Protein AF-A0A7L3M003-F1 (afdb_monomer_lite)

Sequence (106 aa):
LLDVTQWNTTLLGYYSCFSKRKVVATKLVVYELESPVLEMVPPLAVGESHQLRCHLANVAPVRNLTLTFLRGEEILSTQNFHGKDQDEPTEVVATHQLKAELGDDG

InterPro domains:
  IPR003987 Intercellular adhesion molecule/vascular cell adhesion molecule, N-terminal [PR01472] (46-61)
  IPR003987 Intercellular adhesion molecule/vascular cell adhesion molecule, N-terminal [PR01472] (61-79)
  IPR013783 Immunoglobulin-like fold [G3DSA:2.60.40.10] (34-106)
  IPR036179 Immunoglobulin-like domain superfamily [SSF48726] (33-91)
  IPR047012 Intercellular adhesion molecule/vascular cell adhesion molecule [PTHR13771] (2-106)

Radius of gyration: 21.41 Å; chains: 1; bounding box: 46×24×68 Å

pLDDT: mean 92.19, std 7.62, range [47.12, 97.75]

Foldseek 3Di:
DDPDPFQKDKDWDWDDDPNDIDIDIDIDHDFDKDDKDKDDDDDDDQQDKDKIKIKIWFGAPQQQDKDFDDDVPHTQDIDGRNVDPRGGIDMDIDIDIDGDHPPGDD

Organism: NCBI:txid2529409

Structure (mmCIF, N/CA/C/O backbone):
data_AF-A0A7L3M003-F1
#
_entry.id   AF-A0A7L3M003-F1
#
loop_
_atom_site.group_PDB
_atom_site.id
_atom_site.type_symbol
_atom_site.label_atom_id
_atom_site.label_alt_id
_atom_site.label_comp_id
_atom_site.label_asym_id
_atom_site.label_entity_id
_atom_site.label_seq_id
_atom_site.pdbx_PDB_ins_code
_atom_site.Cartn_x
_atom_site.Cartn_y
_atom_site.Cartn_z
_atom_site.occupancy
_atom_site.B_iso_or_equiv
_atom_site.auth_seq_id
_atom_site.auth_comp_id
_atom_site.auth_asym_id
_atom_site.auth_atom_id
_atom_site.pdbx_PDB_model_num
ATOM 1 N N . LEU A 1 1 ? 4.541 -17.000 -24.625 1.00 47.12 1 LEU A N 1
ATOM 2 C CA . LEU A 1 1 ? 4.466 -16.027 -23.515 1.00 47.12 1 LEU A CA 1
ATOM 3 C C . LEU A 1 1 ? 5.908 -15.681 -23.142 1.00 47.12 1 LEU A C 1
ATOM 5 O O . LEU A 1 1 ? 6.752 -16.550 -23.321 1.00 47.12 1 LEU A O 1
ATOM 9 N N . LEU A 1 2 ? 6.224 -14.442 -22.760 1.00 63.06 2 LEU A N 1
ATOM 10 C CA . LEU A 1 2 ? 7.566 -14.091 -22.279 1.00 63.06 2 LEU A CA 1
ATOM 11 C C . LEU A 1 2 ? 7.648 -14.532 -20.812 1.00 63.06 2 LEU A C 1
ATOM 13 O O . LEU A 1 2 ? 6.864 -14.033 -20.010 1.00 63.06 2 LEU A O 1
ATOM 17 N N . ASP A 1 3 ? 8.546 -15.456 -20.477 1.00 70.12 3 ASP A N 1
ATOM 18 C CA . ASP A 1 3 ? 8.769 -15.861 -19.086 1.00 70.12 3 ASP A CA 1
ATOM 19 C C . ASP A 1 3 ? 9.548 -14.748 -18.372 1.00 70.12 3 ASP A C 1
ATOM 21 O O . ASP A 1 3 ? 10.761 -14.600 -18.538 1.00 70.12 3 ASP A O 1
ATOM 25 N N . VAL A 1 4 ? 8.828 -13.901 -17.634 1.00 76.25 4 VAL A N 1
ATOM 26 C CA . VAL A 1 4 ? 9.404 -12.772 -16.894 1.00 76.25 4 VAL A CA 1
ATOM 27 C C . VAL A 1 4 ? 9.810 -13.252 -15.505 1.00 76.25 4 VAL A C 1
ATOM 29 O O . VAL A 1 4 ? 8.960 -13.562 -14.680 1.00 76.25 4 VAL A O 1
ATOM 32 N N . THR A 1 5 ? 11.116 -13.308 -15.249 1.00 81.00 5 THR A N 1
ATOM 33 C CA . THR A 1 5 ? 11.689 -13.778 -13.973 1.00 81.00 5 THR A CA 1
ATOM 34 C C . THR A 1 5 ? 12.183 -12.649 -13.066 1.00 81.00 5 THR A C 1
ATOM 36 O O . THR A 1 5 ? 12.598 -12.905 -11.940 1.00 81.00 5 THR A O 1
ATOM 39 N N . GLN A 1 6 ? 12.167 -11.401 -13.546 1.00 86.00 6 GLN A N 1
ATOM 40 C CA . GLN A 1 6 ? 12.626 -10.216 -12.815 1.00 86.00 6 GLN A CA 1
ATOM 41 C C . GLN A 1 6 ? 11.464 -9.248 -12.582 1.00 86.00 6 GLN A C 1
ATOM 43 O O . GLN A 1 6 ? 10.745 -8.908 -13.521 1.00 86.00 6 GLN A O 1
ATOM 48 N N . TRP A 1 7 ? 11.335 -8.744 -11.355 1.00 87.88 7 TRP A N 1
ATOM 49 C CA . TRP A 1 7 ? 10.256 -7.837 -10.941 1.00 87.88 7 TRP A CA 1
ATOM 50 C C . TRP A 1 7 ? 10.362 -6.429 -11.527 1.00 87.88 7 TRP A C 1
ATOM 52 O O . TRP A 1 7 ? 9.363 -5.752 -11.770 1.00 87.88 7 TRP A O 1
ATOM 62 N N . ASN A 1 8 ? 11.588 -5.993 -11.795 1.00 89.88 8 ASN A N 1
ATOM 63 C CA . ASN A 1 8 ? 11.881 -4.721 -12.426 1.00 89.88 8 ASN A CA 1
ATOM 64 C C . ASN A 1 8 ? 13.097 -4.897 -13.334 1.00 89.88 8 ASN A C 1
ATOM 66 O O . ASN A 1 8 ? 14.194 -5.208 -12.872 1.00 89.88 8 ASN A O 1
ATOM 70 N N . THR A 1 9 ? 12.900 -4.708 -14.635 1.00 91.00 9 THR A N 1
ATOM 71 C CA . THR A 1 9 ? 13.966 -4.852 -15.623 1.00 91.00 9 THR A CA 1
ATOM 72 C C . THR A 1 9 ? 13.842 -3.818 -16.734 1.00 91.00 9 THR A C 1
ATOM 74 O O . THR A 1 9 ? 12.776 -3.252 -16.985 1.00 91.00 9 THR A O 1
ATOM 77 N N . THR A 1 10 ? 14.953 -3.547 -17.414 1.00 92.12 10 THR A N 1
ATOM 78 C CA . THR A 1 10 ? 14.977 -2.664 -18.584 1.00 92.12 10 THR A CA 1
ATOM 79 C C . THR A 1 10 ? 15.188 -3.504 -19.831 1.00 92.12 10 THR A C 1
ATOM 81 O O . THR A 1 10 ? 16.254 -4.085 -20.029 1.00 92.12 10 THR A O 1
ATOM 84 N N . LEU A 1 11 ? 14.178 -3.548 -20.696 1.00 91.44 11 LEU A N 1
ATOM 85 C CA . LEU A 1 11 ? 14.270 -4.208 -21.989 1.00 91.44 11 LEU A CA 1
ATOM 86 C C . LEU A 1 11 ? 14.935 -3.271 -22.995 1.00 91.44 11 LEU A C 1
ATOM 88 O O . LEU A 1 11 ? 14.553 -2.107 -23.137 1.00 91.44 11 LEU A O 1
ATOM 92 N N . LEU A 1 12 ? 15.917 -3.801 -23.719 1.00 93.25 12 LEU A N 1
ATOM 9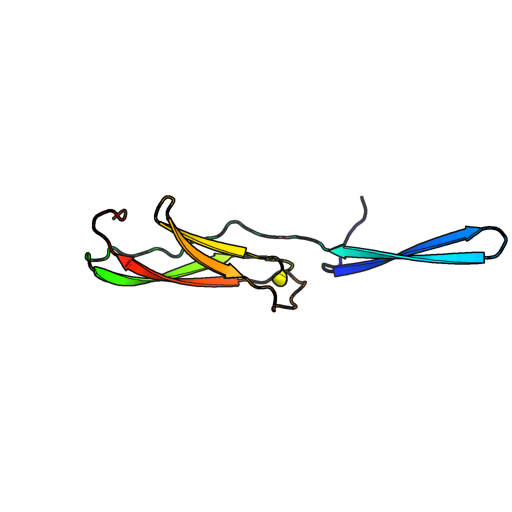3 C CA . LEU A 1 12 ? 16.634 -3.080 -24.763 1.00 93.25 12 LEU A CA 1
ATOM 94 C C . LEU A 1 12 ? 16.185 -3.573 -26.137 1.00 93.25 12 LEU A C 1
ATOM 96 O O . LEU A 1 12 ? 16.544 -4.664 -26.575 1.00 93.25 12 LEU A O 1
ATOM 100 N N . GLY A 1 13 ? 15.418 -2.740 -26.832 1.00 92.56 13 GLY A N 1
ATOM 101 C CA . GLY A 1 13 ? 15.132 -2.903 -28.250 1.00 92.56 13 GLY A CA 1
ATOM 102 C C . GLY A 1 13 ? 16.214 -2.236 -29.091 1.00 92.56 13 GLY A C 1
ATOM 103 O O . GLY A 1 13 ? 16.773 -1.207 -28.712 1.00 92.56 13 GLY A O 1
ATOM 104 N N . TYR A 1 14 ? 16.513 -2.787 -30.261 1.00 94.50 14 TYR A N 1
ATOM 105 C CA . TYR A 1 14 ? 17.387 -2.121 -31.220 1.00 94.50 14 TYR A CA 1
ATOM 106 C C . TYR A 1 14 ? 16.844 -2.258 -32.636 1.00 94.50 14 TYR A C 1
ATOM 108 O O . TYR A 1 14 ? 16.222 -3.257 -32.982 1.00 94.50 14 TYR A O 1
ATOM 116 N N . TYR A 1 15 ? 17.109 -1.252 -33.461 1.00 93.81 15 TYR A N 1
ATOM 117 C CA . TYR A 1 15 ? 16.821 -1.286 -34.889 1.00 93.81 15 TYR A CA 1
ATOM 118 C C . TYR A 1 15 ? 17.960 -0.636 -35.671 1.00 93.81 15 TYR A C 1
ATOM 120 O O . TYR A 1 15 ? 18.708 0.195 -35.143 1.00 93.81 15 TYR A O 1
ATOM 128 N N . SER A 1 16 ? 18.099 -1.037 -36.931 1.00 95.81 16 SER A N 1
ATOM 129 C CA . SER A 1 16 ? 19.161 -0.569 -37.819 1.00 95.81 16 SER A CA 1
ATOM 130 C C . SER A 1 16 ? 18.558 -0.037 -39.113 1.00 95.81 16 SER A C 1
ATOM 132 O O . SER A 1 16 ? 17.864 -0.769 -39.812 1.00 95.81 16 SER A O 1
ATOM 134 N N . CYS A 1 17 ? 18.868 1.215 -39.452 1.00 92.56 17 CYS A N 1
ATOM 135 C CA . CYS A 1 17 ? 18.471 1.854 -40.709 1.00 92.56 17 CYS A CA 1
ATOM 136 C C . CYS A 1 17 ? 19.700 2.504 -41.350 1.00 92.56 17 CYS A C 1
ATOM 138 O O . CYS A 1 17 ? 20.367 3.306 -40.698 1.00 92.56 17 CYS A O 1
ATOM 140 N N . PHE A 1 18 ? 20.006 2.184 -42.612 1.00 93.25 18 PHE A N 1
ATOM 141 C CA . PHE A 1 18 ? 21.139 2.767 -43.357 1.00 93.25 18 PHE A CA 1
ATOM 142 C C . PHE A 1 18 ? 22.461 2.769 -42.563 1.00 93.25 18 PHE A C 1
ATOM 144 O O . PHE A 1 18 ? 23.108 3.803 -42.406 1.00 93.25 18 PHE A O 1
ATOM 151 N N . SER A 1 19 ? 22.820 1.620 -41.984 1.00 89.75 19 SER A N 1
ATOM 152 C CA . SER A 1 19 ? 24.026 1.444 -41.153 1.00 89.75 19 SER A CA 1
ATOM 153 C C . SER A 1 19 ? 24.074 2.277 -39.861 1.00 89.75 19 SER A C 1
ATOM 155 O O . SER A 1 19 ? 25.081 2.261 -39.156 1.00 89.75 19 SER A O 1
ATOM 157 N N . LYS A 1 20 ? 22.985 2.962 -39.489 1.00 94.25 20 LYS A N 1
ATOM 158 C CA . LYS A 1 20 ? 22.814 3.595 -38.177 1.00 94.25 20 LYS A CA 1
ATOM 159 C C . LYS A 1 20 ? 22.007 2.670 -37.278 1.00 94.25 20 LYS A C 1
ATOM 161 O O . LYS A 1 20 ? 20.840 2.393 -37.554 1.00 94.25 20 LYS A O 1
ATOM 166 N N . ARG A 1 21 ? 22.619 2.223 -36.182 1.00 93.75 21 ARG A N 1
ATOM 167 C CA . ARG A 1 21 ? 21.932 1.483 -35.119 1.00 93.75 21 ARG A CA 1
ATOM 168 C C . ARG A 1 21 ? 21.340 2.461 -34.110 1.00 93.75 21 ARG A C 1
ATOM 170 O O . ARG A 1 21 ? 22.007 3.403 -33.682 1.00 93.75 21 ARG A O 1
ATOM 177 N N . LYS A 1 22 ? 20.100 2.220 -33.705 1.00 95.62 22 LYS A N 1
ATOM 178 C CA . LYS A 1 22 ? 19.440 2.905 -32.594 1.00 95.62 22 LYS A CA 1
ATOM 179 C C . LYS A 1 22 ? 19.028 1.876 -31.556 1.00 95.62 22 LYS A C 1
ATOM 181 O O . LYS A 1 22 ? 18.606 0.776 -31.901 1.00 95.62 22 LYS A O 1
ATOM 186 N N . VAL A 1 23 ? 19.192 2.246 -30.293 1.00 94.81 23 VAL A N 1
ATOM 187 C CA . VAL A 1 23 ? 18.770 1.456 -29.138 1.00 94.81 23 VAL A CA 1
ATOM 188 C C . VAL A 1 23 ? 17.659 2.232 -28.449 1.00 94.81 23 VAL A C 1
ATOM 190 O O . VAL A 1 23 ? 17.763 3.447 -28.289 1.00 94.81 23 VAL A O 1
ATOM 193 N N . VAL A 1 24 ? 16.595 1.532 -28.084 1.00 94.56 24 VAL A N 1
ATOM 194 C CA . VAL A 1 24 ? 15.456 2.056 -27.336 1.00 94.56 24 VAL A CA 1
ATOM 195 C C . VAL A 1 24 ? 15.343 1.223 -26.070 1.00 94.56 24 VAL A C 1
ATOM 197 O O . VAL A 1 24 ? 15.344 -0.004 -26.132 1.00 94.56 24 VAL A O 1
ATOM 200 N N . ALA A 1 25 ? 15.273 1.890 -24.927 1.00 94.38 25 ALA A N 1
ATOM 201 C CA . ALA A 1 25 ? 15.055 1.245 -23.644 1.00 94.38 25 ALA A CA 1
ATOM 202 C C . ALA A 1 25 ? 13.585 1.393 -23.242 1.00 94.38 25 ALA A C 1
ATOM 204 O O . ALA A 1 25 ? 12.993 2.453 -23.443 1.00 94.38 25 ALA A O 1
ATOM 205 N N . THR A 1 26 ? 13.012 0.347 -22.658 1.00 93.62 26 THR A N 1
ATOM 206 C CA . THR A 1 26 ? 11.701 0.400 -22.008 1.00 93.62 26 THR A CA 1
ATOM 207 C C . THR A 1 26 ? 11.760 -0.328 -20.672 1.00 93.62 26 THR A C 1
ATOM 209 O O . THR A 1 26 ? 12.474 -1.322 -20.535 1.00 93.62 26 THR A O 1
ATOM 212 N N . LYS A 1 27 ? 11.039 0.178 -19.671 1.00 91.94 27 LYS A N 1
ATOM 213 C CA . LYS A 1 27 ? 11.009 -0.409 -18.330 1.00 91.94 27 LYS A CA 1
ATOM 214 C C . LYS A 1 27 ? 9.842 -1.385 -18.238 1.00 91.94 27 LYS A C 1
ATOM 216 O O . LYS A 1 27 ? 8.706 -1.011 -18.519 1.00 91.94 27 LYS A O 1
ATOM 221 N N . LEU A 1 28 ? 10.128 -2.615 -17.834 1.00 91.81 28 LEU A N 1
ATOM 222 C CA . LEU A 1 28 ? 9.131 -3.626 -17.515 1.00 91.81 28 LEU A CA 1
ATOM 223 C C . LEU A 1 28 ? 9.074 -3.770 -15.993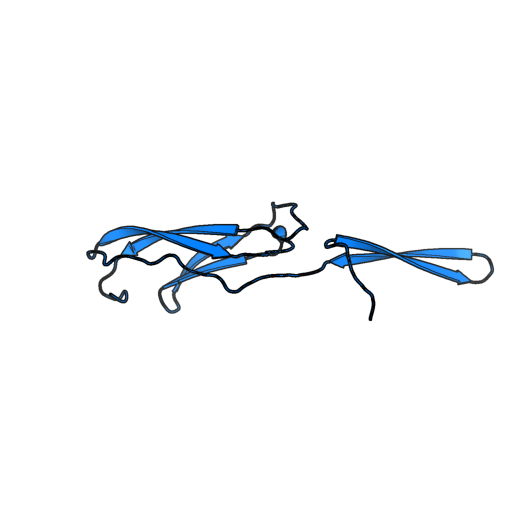 1.00 91.81 28 LEU A C 1
ATOM 225 O O . LEU A 1 28 ? 10.093 -4.040 -15.359 1.00 91.81 28 LEU A O 1
ATOM 229 N N . VAL A 1 29 ? 7.889 -3.565 -15.423 1.00 91.69 29 VAL A N 1
ATOM 230 C CA . VAL A 1 29 ? 7.629 -3.696 -13.986 1.00 91.69 29 VAL A CA 1
ATOM 231 C C . VAL A 1 29 ? 6.495 -4.691 -13.806 1.00 91.69 29 VAL A C 1
ATOM 233 O O . VAL A 1 29 ? 5.438 -4.531 -14.419 1.00 91.69 29 VAL A O 1
ATOM 236 N N . VAL A 1 30 ? 6.732 -5.714 -12.994 1.00 91.94 30 VAL A N 1
ATOM 237 C CA . VAL A 1 30 ? 5.744 -6.736 -12.647 1.00 91.94 30 VAL A CA 1
ATOM 238 C C . VAL A 1 30 ? 5.031 -6.307 -11.372 1.00 91.94 30 VAL A C 1
ATOM 240 O O . VAL A 1 30 ? 5.664 -5.774 -10.463 1.00 91.94 30 VAL A O 1
ATOM 243 N N . TYR A 1 31 ? 3.718 -6.520 -11.335 1.00 92.69 31 TYR A N 1
ATOM 244 C CA . TYR A 1 31 ? 2.894 -6.224 -10.173 1.00 92.69 31 TYR A CA 1
ATOM 245 C C . TYR A 1 31 ? 2.352 -7.511 -9.575 1.00 92.69 31 TYR A C 1
ATOM 247 O O . TYR A 1 31 ? 1.848 -8.365 -10.304 1.00 92.69 31 TYR A O 1
ATOM 255 N N . GLU A 1 32 ? 2.417 -7.597 -8.256 1.00 92.56 32 GLU A N 1
ATOM 256 C CA . GLU A 1 32 ? 1.810 -8.658 -7.464 1.00 92.56 32 GLU A CA 1
ATOM 257 C C . GLU A 1 32 ? 1.254 -8.048 -6.175 1.00 92.56 32 GLU A C 1
ATOM 259 O O . GLU A 1 32 ? 1.821 -7.092 -5.637 1.00 92.56 32 GLU A O 1
ATOM 264 N N . LEU A 1 33 ? 0.084 -8.527 -5.754 1.00 93.88 33 LEU A N 1
ATOM 265 C CA . LEU A 1 33 ? -0.602 -8.070 -4.550 1.00 93.88 33 LEU A CA 1
ATOM 266 C C . LEU A 1 33 ? -1.697 -9.068 -4.169 1.00 93.88 33 LEU A C 1
ATOM 268 O O . LEU A 1 33 ? -2.571 -9.368 -4.986 1.00 93.88 33 LEU A O 1
ATOM 272 N N . GLU A 1 34 ? -1.697 -9.515 -2.917 1.00 94.69 34 GLU A N 1
ATOM 273 C CA . GLU A 1 34 ? -2.816 -10.258 -2.335 1.00 94.69 34 GLU A CA 1
ATOM 274 C C . GLU A 1 34 ? -3.841 -9.332 -1.665 1.00 94.69 34 GLU A C 1
ATOM 276 O O . GLU A 1 34 ? -3.588 -8.152 -1.408 1.00 94.69 34 GLU A O 1
ATOM 281 N N . SER A 1 35 ? -5.037 -9.863 -1.390 1.00 95.00 35 SER A N 1
ATOM 282 C CA . SER A 1 35 ? -6.084 -9.102 -0.708 1.00 95.00 35 SER A CA 1
ATOM 283 C C . SER A 1 35 ? -5.634 -8.663 0.694 1.00 95.00 35 SER A C 1
ATOM 285 O O . SER A 1 35 ? -5.056 -9.468 1.423 1.00 95.00 35 SER A O 1
ATOM 287 N N . PRO A 1 36 ? -5.924 -7.413 1.099 1.00 96.19 36 PRO A N 1
ATOM 288 C CA . PRO A 1 36 ? -5.587 -6.929 2.430 1.00 96.19 36 PRO A CA 1
ATOM 289 C C . PRO A 1 36 ? -6.387 -7.666 3.506 1.00 96.19 36 PRO A C 1
ATOM 291 O O . PRO A 1 36 ? -7.597 -7.858 3.369 1.00 96.19 36 PRO A O 1
ATOM 294 N N . VAL A 1 37 ? -5.719 -8.030 4.598 1.00 97.00 37 VAL A N 1
ATOM 295 C CA . VAL A 1 37 ? -6.321 -8.708 5.749 1.00 97.00 37 VAL A CA 1
ATOM 296 C C . VAL A 1 37 ? -6.217 -7.807 6.972 1.00 97.00 37 VAL A C 1
ATOM 298 O O . VAL A 1 37 ? -5.123 -7.524 7.461 1.00 97.00 37 VAL A O 1
ATOM 301 N N . LEU A 1 38 ? -7.362 -7.355 7.479 1.00 96.06 38 LEU A N 1
ATOM 302 C CA . LEU A 1 38 ? -7.432 -6.627 8.743 1.00 96.06 38 LEU A CA 1
ATOM 303 C C . LEU A 1 38 ? -7.325 -7.624 9.907 1.00 96.06 38 LEU A C 1
ATOM 305 O O . LEU A 1 38 ? -8.041 -8.626 9.928 1.00 96.06 38 LEU A O 1
ATOM 309 N N . GLU A 1 39 ? -6.440 -7.358 10.870 1.00 96.56 39 GLU A N 1
ATOM 310 C CA . GLU A 1 39 ? -6.408 -8.112 12.125 1.00 96.56 39 GLU A CA 1
ATOM 311 C C . GLU A 1 39 ? -7.761 -8.019 12.841 1.00 96.56 39 GLU A C 1
ATOM 313 O O . GLU A 1 39 ? -8.462 -7.008 12.764 1.00 96.56 39 GLU A O 1
ATOM 318 N N . MET A 1 40 ? -8.121 -9.084 13.561 1.00 93.94 40 MET A N 1
ATOM 319 C CA . MET A 1 40 ? -9.363 -9.129 14.327 1.00 93.94 40 MET A CA 1
ATOM 320 C C . MET A 1 40 ? -9.390 -8.001 15.364 1.00 93.94 40 MET A C 1
ATOM 322 O O . MET A 1 40 ? -8.531 -7.936 16.245 1.00 93.94 40 MET A O 1
ATOM 326 N N . VAL A 1 41 ? -10.415 -7.156 15.282 1.00 92.38 41 VAL A N 1
ATOM 327 C CA . VAL A 1 41 ? -10.662 -6.084 16.247 1.00 92.38 41 VAL A CA 1
ATOM 328 C C . VAL A 1 41 ? -11.515 -6.653 17.388 1.00 92.38 41 VAL A C 1
ATOM 330 O O . VAL A 1 41 ? -12.568 -7.233 17.117 1.00 92.38 41 VAL A O 1
ATOM 333 N N . PRO A 1 42 ? -11.075 -6.566 18.656 1.00 91.62 42 PRO A N 1
ATOM 334 C CA . PRO A 1 42 ? -11.893 -6.989 19.788 1.00 91.62 42 PRO A CA 1
ATOM 335 C C . PRO A 1 42 ? -13.080 -6.031 19.990 1.00 91.62 42 PRO A C 1
ATOM 337 O O . PRO A 1 42 ? -13.034 -4.908 19.496 1.00 91.62 42 PRO A O 1
ATOM 340 N N . PRO A 1 43 ? -14.114 -6.410 20.762 1.00 92.25 43 PRO A N 1
ATOM 341 C CA . PRO A 1 43 ? -15.148 -5.464 21.175 1.00 92.25 43 PRO A CA 1
ATOM 342 C C . PRO A 1 43 ? -14.535 -4.277 21.932 1.00 92.25 43 PRO A C 1
ATOM 344 O O . PRO A 1 43 ? -13.758 -4.482 22.867 1.00 92.25 43 PRO A O 1
ATOM 347 N N . LEU A 1 44 ? -14.896 -3.053 21.542 1.00 93.56 44 LEU A N 1
ATOM 348 C CA . LEU A 1 44 ? -14.380 -1.808 22.123 1.00 93.56 44 LEU A CA 1
ATOM 349 C C . LEU A 1 44 ? -15.511 -1.008 22.767 1.00 93.56 44 LEU A C 1
ATOM 351 O O . LEU A 1 44 ? -16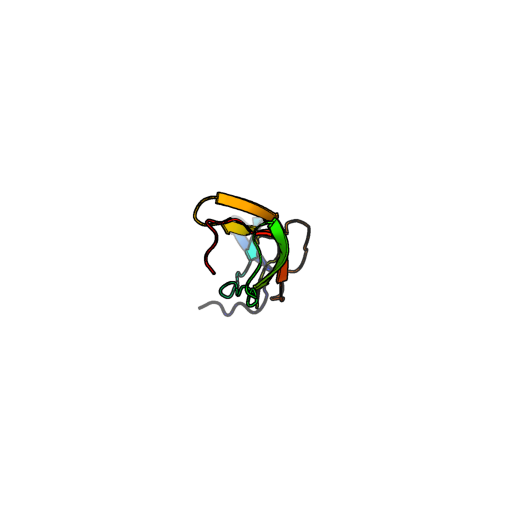.617 -0.927 22.230 1.00 93.56 44 LEU A O 1
ATOM 355 N N . ALA A 1 45 ? -15.235 -0.376 23.907 1.00 94.75 45 ALA A N 1
ATOM 356 C CA . ALA A 1 45 ? -16.172 0.586 24.475 1.00 94.75 45 ALA A CA 1
ATOM 357 C C . ALA A 1 45 ? -16.154 1.896 23.671 1.00 94.75 45 ALA A C 1
ATOM 359 O O . ALA A 1 45 ? -15.112 2.328 23.180 1.00 94.75 45 ALA A O 1
ATOM 360 N N . VAL A 1 46 ? -17.295 2.586 23.584 1.00 95.50 46 VAL A N 1
ATOM 361 C CA . VAL A 1 46 ? -17.362 3.900 22.923 1.00 95.50 46 VAL A CA 1
ATOM 362 C C . VAL A 1 46 ? -16.348 4.860 23.554 1.00 95.50 46 VAL A C 1
ATOM 364 O O . VAL A 1 46 ? -16.332 5.071 24.767 1.00 95.50 46 VAL A O 1
ATOM 367 N N . GLY A 1 47 ? -15.516 5.469 22.712 1.00 95.56 47 GLY A N 1
ATOM 368 C CA . GLY A 1 47 ? -14.447 6.377 23.106 1.00 95.56 47 GLY A CA 1
ATOM 369 C C . GLY A 1 47 ? -13.097 5.713 23.393 1.00 95.56 47 GLY A C 1
ATOM 370 O O . GLY A 1 47 ? -12.120 6.446 23.562 1.00 95.56 47 GLY A O 1
ATOM 371 N N . GLU A 1 48 ? -13.023 4.380 23.416 1.00 96.25 48 GLU A N 1
ATOM 372 C CA . GLU A 1 48 ? -11.774 3.624 23.518 1.00 96.25 48 GLU A CA 1
ATOM 373 C C . GLU A 1 48 ? -10.962 3.725 22.219 1.00 96.25 48 GLU A C 1
ATOM 375 O O . GLU A 1 48 ? -11.522 3.751 21.121 1.00 96.25 48 GLU A O 1
ATOM 380 N N . SER A 1 49 ? -9.634 3.800 22.340 1.00 95.75 49 SER A N 1
ATOM 381 C CA . SER A 1 49 ? -8.729 3.830 21.188 1.00 95.75 49 SER A CA 1
ATOM 382 C C . SER A 1 49 ? -8.106 2.461 20.944 1.00 95.75 49 SER A C 1
ATOM 384 O O . SER A 1 49 ? -7.607 1.830 21.875 1.00 95.75 49 SER A O 1
ATOM 386 N N . HIS A 1 50 ? -8.049 2.046 19.682 1.00 95.50 50 HIS A N 1
ATOM 387 C CA . HIS A 1 50 ? -7.455 0.786 19.256 1.00 95.50 50 HIS A CA 1
ATOM 388 C C . HIS A 1 50 ? -6.620 0.958 17.984 1.00 95.50 50 HIS A C 1
ATOM 390 O O . HIS A 1 50 ? -7.000 1.678 17.060 1.00 95.50 50 HIS A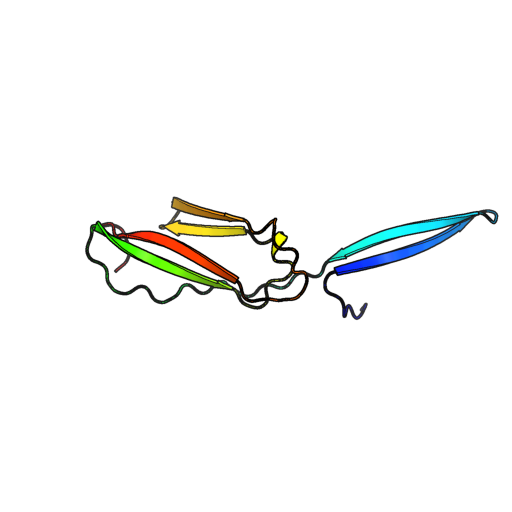 O 1
ATOM 396 N N . GLN A 1 51 ? -5.485 0.260 17.914 1.00 97.19 51 GLN A N 1
ATOM 397 C CA . GLN A 1 51 ? -4.628 0.277 16.734 1.00 97.19 51 GLN A CA 1
ATOM 398 C C . GLN A 1 51 ? -5.069 -0.807 15.751 1.00 97.19 51 GLN A C 1
ATOM 400 O O . GLN A 1 51 ? -4.753 -1.978 15.936 1.00 97.19 51 GLN A O 1
ATOM 405 N N . LEU A 1 52 ? -5.713 -0.401 14.662 1.00 96.81 52 LEU A N 1
ATOM 406 C CA . LEU A 1 52 ? -5.955 -1.269 13.516 1.00 96.81 52 LEU A CA 1
ATOM 407 C C . LEU A 1 52 ? -4.628 -1.670 12.870 1.00 96.81 52 LEU A C 1
ATOM 409 O O . LEU A 1 52 ? -3.731 -0.832 12.712 1.00 96.81 52 LEU A O 1
ATOM 413 N N . ARG A 1 53 ? -4.528 -2.931 12.449 1.00 97.69 53 ARG A N 1
ATOM 414 C CA . ARG A 1 53 ? -3.391 -3.480 11.703 1.00 97.69 53 ARG A CA 1
ATOM 415 C C . ARG A 1 53 ? -3.900 -4.219 10.479 1.00 97.69 53 ARG A C 1
ATOM 417 O O . ARG A 1 53 ? -4.725 -5.116 10.599 1.00 97.69 53 ARG A O 1
ATOM 424 N N . CYS A 1 54 ? -3.431 -3.811 9.310 1.00 97.56 54 CYS A N 1
ATOM 425 C CA . CYS A 1 54 ? -3.792 -4.402 8.032 1.00 97.56 54 CYS A CA 1
ATOM 426 C C . CYS A 1 54 ? -2.542 -4.999 7.387 1.00 97.56 54 CYS A C 1
ATOM 428 O O . CYS A 1 54 ? -1.540 -4.296 7.231 1.00 97.56 54 CYS A O 1
ATOM 430 N N . HIS A 1 55 ? -2.616 -6.278 7.036 1.00 97.19 55 HIS A N 1
ATOM 431 C CA . HIS A 1 55 ? -1.539 -7.060 6.438 1.00 97.19 55 HIS A CA 1
ATOM 432 C C . HIS A 1 55 ? -1.784 -7.252 4.948 1.00 97.19 55 HIS A C 1
ATOM 434 O O . HIS A 1 55 ? -2.898 -7.568 4.532 1.00 97.19 55 HIS A O 1
ATOM 440 N N . LEU A 1 56 ? -0.736 -7.081 4.148 1.00 96.19 56 LEU A N 1
ATOM 441 C CA . LEU A 1 56 ? -0.738 -7.334 2.713 1.00 96.19 56 LEU A CA 1
ATOM 442 C C . LEU A 1 56 ? 0.477 -8.184 2.385 1.00 96.19 56 LEU A C 1
ATOM 444 O O . LEU A 1 56 ? 1.611 -7.758 2.608 1.00 96.19 56 LEU A O 1
ATOM 448 N N . ALA A 1 57 ? 0.232 -9.375 1.856 1.00 95.56 57 ALA A N 1
ATOM 449 C CA . ALA A 1 57 ? 1.277 -10.279 1.413 1.00 95.56 57 ALA A CA 1
ATOM 450 C C . ALA A 1 57 ? 1.616 -10.044 -0.067 1.00 95.56 57 ALA A C 1
ATOM 452 O O . ALA A 1 57 ? 0.804 -9.527 -0.841 1.00 95.56 57 ALA A O 1
ATOM 453 N N . ASN A 1 58 ? 2.833 -10.446 -0.439 1.00 94.62 58 ASN A N 1
ATOM 454 C CA . ASN A 1 58 ? 3.328 -10.480 -1.815 1.00 94.62 58 ASN A CA 1
ATOM 455 C C . ASN A 1 58 ? 3.156 -9.161 -2.585 1.00 94.62 58 ASN A C 1
ATOM 457 O O . ASN A 1 58 ? 2.775 -9.157 -3.750 1.00 94.62 58 ASN A O 1
ATOM 461 N N . VAL A 1 59 ? 3.448 -8.027 -1.941 1.00 95.31 59 VAL A N 1
ATOM 462 C CA . VAL A 1 59 ? 3.330 -6.708 -2.571 1.00 95.31 59 VAL A CA 1
ATOM 463 C C . VAL A 1 59 ? 4.568 -6.401 -3.408 1.00 95.31 59 VAL A C 1
ATOM 465 O O . VAL A 1 59 ? 5.659 -6.241 -2.861 1.00 95.31 59 VAL A O 1
ATOM 468 N N . ALA A 1 60 ? 4.384 -6.214 -4.713 1.00 94.50 60 ALA A N 1
ATOM 469 C CA . ALA A 1 60 ? 5.413 -5.738 -5.631 1.00 94.50 60 ALA A CA 1
ATOM 470 C C . ALA A 1 60 ? 4.832 -4.792 -6.702 1.00 94.50 60 ALA A C 1
ATOM 472 O O . ALA A 1 60 ? 3.767 -5.075 -7.251 1.00 94.50 60 ALA A O 1
ATOM 473 N N . PRO A 1 61 ? 5.528 -3.693 -7.057 1.00 95.38 61 PRO A N 1
ATOM 474 C CA . PRO A 1 61 ? 6.540 -3.004 -6.260 1.00 95.38 61 PRO A CA 1
ATOM 475 C C . PRO A 1 61 ? 5.872 -2.182 -5.146 1.00 95.38 61 PRO A C 1
ATOM 477 O O . PRO A 1 61 ? 4.897 -1.463 -5.382 1.00 95.38 61 PRO A O 1
ATOM 480 N N . VAL A 1 62 ? 6.443 -2.195 -3.942 1.00 95.56 62 VAL A N 1
ATOM 481 C CA . VAL A 1 62 ? 5.828 -1.536 -2.772 1.00 95.56 62 VAL A CA 1
ATOM 482 C C . VAL A 1 62 ? 5.645 -0.033 -2.967 1.00 95.56 62 VAL A C 1
ATOM 484 O O . VAL A 1 62 ? 4.643 0.519 -2.526 1.00 95.56 62 VAL A O 1
ATOM 487 N N . ARG A 1 63 ? 6.554 0.648 -3.678 1.00 94.38 63 ARG A N 1
ATOM 488 C CA . ARG A 1 63 ? 6.458 2.102 -3.928 1.00 94.38 63 ARG A CA 1
ATOM 489 C C . ARG A 1 63 ? 5.159 2.566 -4.580 1.00 94.38 63 ARG A C 1
ATOM 491 O O . ARG A 1 63 ? 4.807 3.732 -4.431 1.00 94.38 63 ARG A O 1
ATOM 498 N N . ASN A 1 64 ? 4.458 1.678 -5.279 1.00 94.50 64 ASN A N 1
ATOM 499 C CA . ASN A 1 64 ? 3.212 2.014 -5.960 1.00 94.50 64 ASN A CA 1
ATOM 500 C C . ASN A 1 64 ? 1.970 1.636 -5.138 1.00 94.50 64 ASN A C 1
ATOM 502 O O . ASN A 1 64 ? 0.852 1.892 -5.581 1.00 94.50 64 ASN A O 1
ATOM 506 N N . LEU A 1 65 ? 2.146 1.050 -3.949 1.00 95.69 65 LEU A N 1
ATOM 507 C CA . LEU A 1 65 ? 1.048 0.730 -3.049 1.00 95.69 65 LEU A CA 1
ATOM 508 C C . LEU A 1 65 ? 0.478 2.013 -2.431 1.00 95.69 65 LEU A C 1
ATOM 510 O O . LEU A 1 65 ? 1.208 2.897 -1.969 1.00 95.69 65 LEU A O 1
ATOM 514 N N . THR A 1 66 ? -0.849 2.077 -2.384 1.00 95.62 66 THR A N 1
ATOM 515 C CA . THR A 1 66 ? -1.611 3.018 -1.563 1.00 95.62 66 THR A CA 1
ATOM 516 C C . THR A 1 66 ? -2.627 2.216 -0.766 1.00 95.62 66 THR A C 1
ATOM 518 O O . THR A 1 66 ? -3.314 1.369 -1.332 1.00 95.62 66 THR A O 1
ATOM 521 N N . LEU A 1 67 ? -2.711 2.471 0.537 1.00 96.69 67 LEU A N 1
ATOM 522 C CA . LEU A 1 67 ? -3.652 1.802 1.428 1.00 96.69 67 LEU A CA 1
ATOM 523 C C . LEU A 1 67 ? -4.516 2.830 2.138 1.00 96.69 67 LEU A C 1
ATOM 525 O O . LEU A 1 67 ? -3.999 3.802 2.684 1.00 96.69 67 LEU A O 1
ATOM 529 N N . THR A 1 68 ? -5.820 2.585 2.169 1.00 97.25 68 THR A N 1
ATOM 530 C CA . THR A 1 68 ? -6.782 3.472 2.816 1.00 97.25 68 THR A CA 1
ATOM 531 C C . THR A 1 68 ? -7.540 2.716 3.898 1.00 97.25 68 THR A C 1
ATOM 533 O O . THR A 1 68 ? -8.123 1.668 3.635 1.00 97.25 68 THR A O 1
ATOM 536 N N . PHE A 1 69 ? -7.528 3.257 5.116 1.00 97.25 69 PHE A N 1
ATOM 537 C CA . PHE A 1 69 ? -8.416 2.827 6.192 1.00 97.25 69 PHE A CA 1
ATOM 538 C C . PHE A 1 69 ? -9.736 3.582 6.072 1.00 97.25 69 PHE A C 1
ATOM 540 O O . PHE A 1 69 ? -9.732 4.813 5.969 1.00 97.25 69 PHE A O 1
ATOM 547 N N . LEU A 1 70 ? -10.841 2.841 6.102 1.00 95.31 70 LEU A N 1
ATOM 548 C CA . LEU A 1 70 ? -12.192 3.369 5.963 1.00 95.31 70 LEU A CA 1
ATOM 549 C C . LEU A 1 70 ? -13.036 3.025 7.193 1.00 95.31 70 LEU A C 1
ATOM 551 O O . LEU A 1 70 ? -12.905 1.931 7.743 1.00 95.31 70 LEU A O 1
ATOM 555 N N . ARG A 1 71 ? -13.934 3.937 7.566 1.00 92.75 71 ARG A N 1
ATOM 556 C CA . ARG A 1 71 ? -15.095 3.681 8.425 1.00 92.75 71 ARG A CA 1
ATOM 557 C C . ARG A 1 71 ? -16.341 3.847 7.563 1.00 92.75 71 ARG A C 1
ATOM 559 O O . ARG A 1 71 ? -16.730 4.967 7.244 1.00 92.75 71 ARG A O 1
ATOM 566 N N . GLY A 1 72 ? -16.941 2.739 7.129 1.00 90.62 72 GLY A N 1
ATOM 567 C CA . GLY A 1 72 ? -17.969 2.788 6.088 1.00 90.62 72 GLY A CA 1
ATOM 568 C C . GLY A 1 72 ? -17.423 3.470 4.826 1.00 90.62 72 GLY A C 1
ATOM 569 O O . GLY A 1 72 ? -16.492 2.964 4.204 1.00 90.62 72 GLY A O 1
ATOM 570 N N . GLU A 1 73 ? -17.969 4.637 4.478 1.00 93.00 73 GLU A N 1
ATOM 571 C CA . GLU A 1 73 ? -17.504 5.466 3.352 1.00 93.00 73 GLU A CA 1
ATOM 572 C C . GLU A 1 73 ? -16.516 6.578 3.768 1.00 93.00 73 GLU A C 1
ATOM 574 O O . GLU A 1 73 ? -15.944 7.255 2.911 1.00 93.00 73 GLU A O 1
ATOM 579 N N . GLU A 1 74 ? -16.291 6.785 5.069 1.00 94.56 74 GLU A N 1
ATOM 580 C CA . GLU A 1 74 ? -15.378 7.806 5.588 1.00 94.56 74 GLU A CA 1
ATOM 581 C C . GLU A 1 74 ? -13.918 7.352 5.472 1.00 94.56 74 GLU A C 1
ATOM 583 O O . GLU A 1 74 ? -13.542 6.283 5.952 1.00 94.56 74 GLU A O 1
ATOM 588 N N . ILE A 1 75 ? -13.064 8.200 4.890 1.00 97.06 75 ILE A N 1
ATOM 589 C CA . ILE A 1 75 ? -11.614 7.981 4.861 1.00 97.06 75 ILE A CA 1
ATOM 590 C C . ILE A 1 75 ? -10.998 8.409 6.192 1.00 97.06 75 ILE A C 1
ATOM 592 O O . ILE A 1 75 ? -10.873 9.600 6.468 1.00 97.06 75 ILE A O 1
ATOM 596 N N . LEU A 1 76 ? -10.529 7.432 6.969 1.00 96.00 76 LEU A N 1
ATOM 597 C CA . LEU A 1 76 ? -9.827 7.670 8.229 1.00 96.00 76 LEU A CA 1
ATOM 598 C C . LEU A 1 76 ? -8.359 8.045 8.000 1.00 96.00 76 LEU A C 1
ATOM 600 O O . LEU A 1 76 ? -7.809 8.937 8.644 1.00 96.00 76 LEU A O 1
ATOM 604 N N . SER A 1 77 ? -7.689 7.333 7.089 1.00 97.69 77 SER A N 1
ATOM 605 C CA . SER A 1 77 ? -6.326 7.665 6.666 1.00 97.69 77 SER A CA 1
ATOM 606 C C . SER A 1 77 ? -5.957 7.003 5.346 1.00 97.69 77 SER A C 1
ATOM 608 O O . SER A 1 77 ? -6.433 5.911 5.041 1.00 97.69 77 SER A O 1
ATOM 610 N N . THR A 1 78 ? -5.041 7.635 4.615 1.00 97.69 78 THR A N 1
ATOM 611 C CA . THR A 1 78 ? -4.397 7.070 3.425 1.00 97.69 78 THR A CA 1
ATOM 612 C C . THR A 1 78 ? -2.889 7.028 3.640 1.00 97.69 78 THR A C 1
ATOM 614 O O . THR A 1 78 ? -2.295 8.006 4.095 1.00 97.69 78 THR A O 1
ATOM 617 N N . GLN A 1 79 ? -2.278 5.884 3.341 1.00 96.25 79 GLN A N 1
ATOM 618 C CA . GLN A 1 79 ? -0.855 5.616 3.512 1.00 96.25 79 GLN A CA 1
ATOM 619 C C . GLN A 1 79 ? -0.223 5.295 2.164 1.00 96.25 79 GLN A C 1
ATOM 621 O O . GLN A 1 79 ? -0.707 4.442 1.417 1.00 96.25 79 GLN A O 1
ATOM 626 N N . ASN A 1 80 ? 0.882 5.978 1.879 1.00 95.62 80 ASN A N 1
ATOM 627 C CA . ASN A 1 80 ? 1.581 5.915 0.606 1.00 95.62 80 ASN A CA 1
ATOM 628 C C . ASN A 1 80 ? 2.982 5.367 0.854 1.00 95.6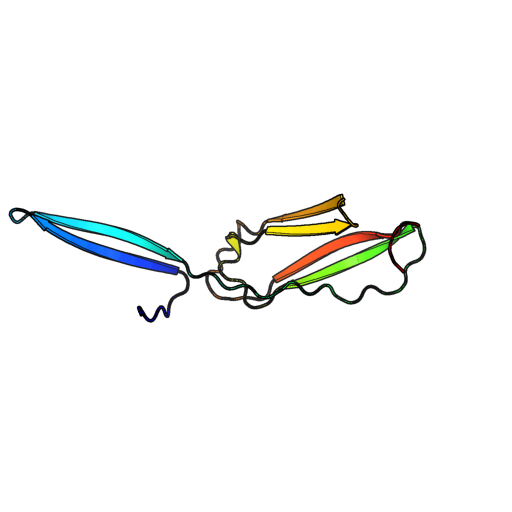2 80 ASN A C 1
ATOM 630 O O . ASN A 1 80 ? 3.652 5.765 1.809 1.00 95.62 80 ASN A O 1
ATOM 634 N N . PHE A 1 81 ? 3.464 4.521 -0.048 1.00 94.38 81 PHE A N 1
ATOM 635 C CA . PHE A 1 81 ? 4.728 3.814 0.154 1.00 94.38 81 PHE A CA 1
ATOM 636 C C . PHE A 1 81 ? 5.843 4.255 -0.805 1.00 94.38 81 PHE A C 1
ATOM 638 O O . PHE A 1 81 ? 6.849 3.568 -0.935 1.00 94.38 81 PHE A O 1
ATOM 645 N N . HIS A 1 82 ? 5.716 5.430 -1.431 1.00 91.31 82 HIS A N 1
ATOM 646 C CA . HIS A 1 82 ? 6.567 5.893 -2.541 1.00 91.31 82 HIS A CA 1
ATOM 647 C C . HIS A 1 82 ? 8.086 5.870 -2.265 1.00 91.31 82 HIS A C 1
ATOM 649 O O . HIS A 1 82 ? 8.868 5.759 -3.202 1.00 91.31 82 HIS A O 1
ATOM 655 N N . GLY A 1 83 ? 8.517 5.969 -1.001 1.00 86.81 83 GLY A N 1
ATOM 656 C CA . GLY A 1 83 ? 9.933 5.913 -0.603 1.00 86.81 83 GLY A CA 1
ATOM 657 C C . GLY A 1 83 ? 10.513 4.502 -0.427 1.00 86.81 83 GLY A C 1
ATOM 658 O O . GLY A 1 83 ? 11.643 4.367 0.037 1.00 86.81 83 GLY A O 1
ATOM 659 N N . LYS A 1 84 ? 9.746 3.447 -0.725 1.00 87.12 84 LYS A N 1
ATOM 660 C CA . LYS A 1 84 ? 10.167 2.046 -0.595 1.00 87.12 84 LYS A CA 1
ATOM 661 C C . LYS A 1 84 ? 10.678 1.517 -1.935 1.00 87.12 84 LYS A C 1
ATOM 663 O O . LYS A 1 84 ? 9.891 1.088 -2.775 1.00 87.12 84 LYS A O 1
ATOM 668 N N . ASP A 1 85 ? 11.996 1.486 -2.113 1.00 82.81 85 ASP A N 1
ATOM 669 C CA . ASP A 1 85 ? 12.627 0.827 -3.265 1.00 82.81 85 ASP A CA 1
ATOM 670 C C . ASP A 1 85 ? 12.744 -0.684 -3.043 1.00 82.81 85 ASP A C 1
ATOM 672 O O . ASP A 1 85 ? 13.826 -1.245 -2.889 1.00 82.81 85 ASP A O 1
ATOM 676 N N . GLN A 1 86 ? 11.584 -1.337 -3.005 1.00 87.94 86 GLN A N 1
ATOM 677 C CA . GLN A 1 86 ? 11.476 -2.787 -2.960 1.00 87.94 86 GLN A CA 1
ATOM 678 C C . GLN A 1 86 ? 10.655 -3.255 -4.157 1.00 87.94 86 GLN A C 1
ATOM 680 O O . GLN A 1 86 ? 9.444 -3.031 -4.241 1.00 87.94 86 GLN A O 1
ATOM 685 N N . ASP A 1 87 ? 11.377 -3.820 -5.122 1.00 88.81 87 ASP A N 1
ATOM 686 C CA . ASP A 1 87 ? 10.814 -4.346 -6.363 1.00 88.81 87 ASP A CA 1
ATOM 687 C C . ASP A 1 87 ? 10.291 -5.771 -6.184 1.00 88.81 87 ASP A C 1
ATOM 689 O O . ASP A 1 87 ? 9.330 -6.145 -6.843 1.00 88.81 87 ASP A O 1
ATOM 693 N N . GLU A 1 88 ? 10.915 -6.548 -5.298 1.00 90.69 88 GLU A N 1
ATOM 694 C CA . GLU A 1 88 ? 10.518 -7.922 -4.994 1.00 90.69 88 GLU A CA 1
ATOM 695 C C . GLU A 1 88 ? 9.293 -7.962 -4.063 1.00 90.69 88 GLU A C 1
ATOM 697 O O . GLU A 1 88 ? 9.143 -7.059 -3.229 1.00 90.69 88 GLU A O 1
ATOM 702 N N . PRO A 1 89 ? 8.450 -9.010 -4.160 1.00 93.44 89 PRO A N 1
ATOM 703 C CA . PRO A 1 89 ? 7.301 -9.193 -3.290 1.00 93.44 89 PRO A CA 1
ATOM 704 C C . PRO A 1 89 ? 7.715 -9.203 -1.825 1.00 93.44 89 PRO A C 1
ATOM 706 O O . PRO A 1 89 ? 8.622 -9.928 -1.414 1.00 93.44 89 PRO A O 1
ATOM 709 N N . THR A 1 90 ? 7.036 -8.392 -1.026 1.00 94.81 90 THR A N 1
ATOM 710 C CA . THR A 1 90 ? 7.241 -8.337 0.420 1.00 94.81 90 THR A CA 1
ATOM 711 C C . THR A 1 90 ? 5.918 -8.164 1.139 1.00 94.81 90 THR A C 1
ATOM 713 O O . THR A 1 90 ? 4.926 -7.707 0.569 1.00 94.81 90 THR A O 1
ATOM 716 N N . GLU A 1 91 ? 5.923 -8.505 2.418 1.00 95.88 91 GLU A N 1
ATOM 717 C CA . GLU A 1 91 ? 4.830 -8.195 3.323 1.00 95.88 91 GLU A CA 1
ATOM 718 C C . GLU A 1 91 ? 4.837 -6.705 3.691 1.00 95.88 91 GLU A C 1
ATOM 720 O O . GLU A 1 91 ? 5.894 -6.104 3.924 1.00 95.88 91 GLU A O 1
ATOM 725 N N . VAL A 1 92 ? 3.648 -6.109 3.745 1.00 96.38 92 VAL A N 1
ATOM 726 C CA . VAL A 1 92 ? 3.414 -4.742 4.208 1.00 96.38 92 VAL A CA 1
ATOM 727 C C . VAL A 1 92 ? 2.388 -4.775 5.332 1.00 96.38 92 VAL A C 1
ATOM 729 O O . VAL A 1 92 ? 1.294 -5.306 5.166 1.00 96.38 92 VAL A O 1
ATOM 732 N N . VAL A 1 93 ? 2.728 -4.137 6.452 1.00 96.75 93 VAL A N 1
ATOM 733 C CA . VAL A 1 93 ? 1.804 -3.906 7.565 1.00 96.75 93 VAL A CA 1
ATOM 734 C C . VAL A 1 93 ? 1.524 -2.414 7.665 1.00 96.75 93 VAL A C 1
ATOM 736 O O . VAL A 1 93 ? 2.435 -1.617 7.899 1.00 96.75 93 VAL A O 1
ATOM 739 N N . ALA A 1 94 ? 0.263 -2.032 7.490 1.00 97.19 94 ALA A N 1
ATOM 740 C CA . ALA A 1 94 ? -0.211 -0.668 7.688 1.00 97.19 94 ALA A CA 1
ATOM 741 C C . ALA A 1 94 ? -1.003 -0.579 8.991 1.00 97.19 94 ALA A C 1
ATOM 743 O O . ALA A 1 94 ? -1.725 -1.510 9.351 1.00 97.19 94 ALA A O 1
ATOM 744 N N . THR A 1 95 ? -0.893 0.545 9.700 1.00 97.75 95 THR A N 1
ATOM 745 C CA . THR A 1 95 ? -1.588 0.719 10.986 1.00 97.75 95 THR A CA 1
ATOM 746 C C . THR A 1 95 ? -2.315 2.044 11.078 1.00 97.75 95 THR A C 1
ATOM 748 O O . THR A 1 95 ? -1.783 3.052 10.615 1.00 97.75 95 THR A O 1
ATOM 751 N N . HIS A 1 96 ? -3.470 2.067 11.735 1.00 97.75 96 HIS A N 1
ATOM 752 C CA . HIS A 1 96 ? -4.234 3.286 11.991 1.00 97.75 96 HIS A CA 1
ATOM 753 C C . HIS A 1 96 ? -4.797 3.277 13.414 1.00 97.75 96 HIS A C 1
ATOM 755 O O . HIS A 1 96 ? -5.242 2.240 13.893 1.00 97.75 96 HIS A O 1
ATOM 761 N N . GLN A 1 97 ? -4.765 4.423 14.096 1.00 97.25 97 GLN A N 1
ATOM 762 C CA . GLN A 1 97 ? -5.360 4.559 15.425 1.00 97.25 97 GLN A CA 1
ATOM 763 C C . GLN A 1 97 ? -6.833 4.936 15.292 1.00 97.25 97 GLN A C 1
ATOM 765 O O . GLN A 1 97 ? -7.150 6.079 14.977 1.00 97.25 97 GLN A O 1
ATOM 770 N N . LEU A 1 98 ? -7.710 3.970 15.543 1.00 95.38 98 LEU A N 1
ATOM 771 C CA . LEU A 1 98 ? -9.154 4.144 15.558 1.00 95.38 98 LEU A CA 1
ATOM 772 C C . LEU A 1 98 ? -9.605 4.544 16.963 1.00 95.38 98 LEU A C 1
ATOM 774 O O . LEU A 1 98 ? -9.114 4.004 17.953 1.00 95.38 98 LEU A O 1
ATOM 778 N N . LYS A 1 99 ? -10.574 5.450 17.054 1.00 95.62 99 LYS A N 1
ATOM 779 C CA . LYS A 1 99 ? -11.332 5.695 18.282 1.00 95.62 99 LYS A CA 1
ATOM 780 C C . LYS A 1 99 ? -12.758 5.205 18.069 1.00 95.62 99 LYS A C 1
ATOM 782 O O . LYS A 1 99 ? -13.411 5.698 17.157 1.00 95.62 99 LYS A O 1
ATOM 787 N N . ALA A 1 100 ? -13.214 4.267 18.892 1.00 95.25 100 ALA A N 1
ATOM 788 C CA . ALA A 1 100 ? -14.510 3.619 18.732 1.00 95.25 100 ALA A CA 1
ATOM 789 C C . ALA A 1 100 ? -15.677 4.594 18.942 1.00 95.25 100 ALA A C 1
ATOM 791 O O . ALA A 1 100 ? -15.685 5.394 19.887 1.00 95.25 100 ALA A O 1
ATOM 792 N N . GLU A 1 101 ? -16.681 4.497 18.080 1.00 94.38 101 GLU A N 1
ATOM 793 C CA . GLU A 1 101 ? -17.890 5.315 18.087 1.00 94.38 101 GLU A CA 1
ATOM 794 C C . GLU A 1 101 ? -19.151 4.449 18.173 1.00 94.38 101 GLU A C 1
ATOM 796 O O . GLU A 1 101 ? -19.139 3.267 17.858 1.00 94.38 101 GLU A O 1
ATOM 801 N N . LEU A 1 102 ? -20.269 5.042 18.606 1.00 89.56 102 LEU A N 1
ATOM 802 C CA . LEU A 1 102 ? -21.537 4.317 18.789 1.00 89.56 102 LEU A CA 1
ATOM 803 C C . LEU A 1 102 ? -22.082 3.700 17.484 1.00 89.56 102 LEU A C 1
ATOM 805 O O . LEU A 1 102 ? -22.892 2.783 17.544 1.00 89.56 102 LEU A O 1
ATOM 809 N N . GLY A 1 103 ? -21.685 4.241 16.329 1.00 85.88 103 GLY A N 1
ATOM 810 C CA . GLY A 1 103 ? -22.092 3.753 15.010 1.00 85.88 103 GLY A CA 1
ATOM 811 C C . GLY A 1 103 ? -21.141 2.732 14.386 1.00 85.88 103 GLY A C 1
ATOM 812 O O . GLY A 1 103 ? -21.412 2.309 13.267 1.00 85.88 103 GLY A O 1
ATOM 813 N N . ASP A 1 104 ? -20.044 2.375 15.061 1.00 88.06 104 ASP A N 1
ATOM 814 C CA . ASP A 1 104 ? -19.144 1.320 14.595 1.00 88.06 104 ASP A CA 1
ATOM 815 C C . ASP A 1 104 ? -19.780 -0.063 14.853 1.00 88.06 104 ASP A C 1
ATOM 817 O O . ASP A 1 104 ? -20.472 -0.264 15.856 1.00 88.06 104 ASP A O 1
ATOM 821 N N . ASP A 1 105 ? -19.554 -1.017 13.943 1.00 76.75 105 ASP A N 1
A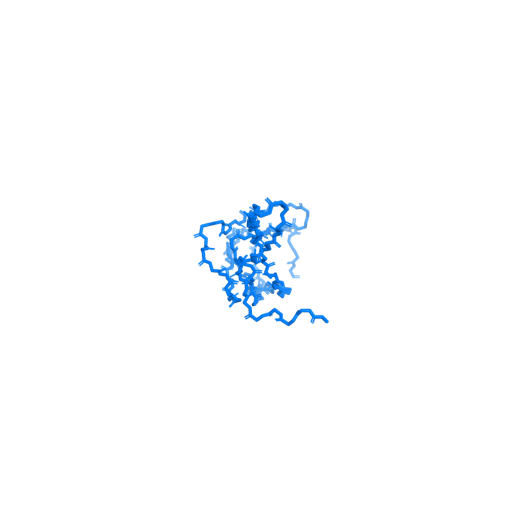TOM 822 C CA . ASP A 1 105 ? -20.051 -2.391 14.082 1.00 76.75 105 ASP A CA 1
ATOM 823 C C . ASP A 1 105 ? -19.360 -3.095 15.269 1.00 76.75 105 ASP A C 1
ATOM 825 O O . ASP A 1 105 ? -18.138 -3.005 15.425 1.00 76.75 105 ASP A O 1
ATOM 829 N N . GLY A 1 106 ? -20.138 -3.800 16.100 1.00 61.06 106 GLY A N 1
ATOM 830 C CA . GLY A 1 106 ? -19.674 -4.488 17.314 1.00 61.06 106 GLY A CA 1
ATOM 831 C C . GLY A 1 106 ? -20.180 -5.916 17.445 1.00 61.06 106 GLY A C 1
ATOM 832 O O . GLY A 1 106 ? -21.271 -6.216 16.906 1.00 61.06 106 GLY A O 1
#

Secondary structure (DSSP, 8-state):
------SEEEEEEEEEETTEEEEEEEEEE--B-PPPEEPPPPP--TT-EEEEEEEEEEEBSGGG-EEEEEETTEEEEEEE-TT----S-EEEEEEEEEE--TTS--